Protein AF-A0A1H7EVC8-F1 (afdb_monomer_lite)

Sequence (175 aa):
MKRFIPVLPLLFLANWLTIGVQGQPREDYRLIAGTSFTQAKNVYLLTLIEADQLVRKVIESDAVLAGLGQAKRQRLAESLTACGDSAACYAAAMPFTSAEIDSVAMRLAELARREAVLQQLVENHLMPSGAYQRYVNDDLAEWFAAAWRQDARTVNHIIAVYAQGKKSCLETGKN

Secondary structure (DSSP, 8-state):
-------TTTTTSGGGS------PPPTT-----TT-HHHHHH-HHHHHHHH-HHHHHHHHH-HHHHHHHHHHHHHHHHHHHHSTT-HHHHHHHSSPPHHHHHHHHHHHHHHHHH-HHHHHHIIIIIHHH-TTGGG--SSHHHHHHHHHHHHHHHHHHHHHHHTT---SS------

Structure (mmCIF, N/CA/C/O backbone):
data_AF-A0A1H7EVC8-F1
#
_entry.id   AF-A0A1H7EVC8-F1
#
loop_
_atom_site.group_PDB
_atom_site.id
_atom_site.type_symbol
_atom_site.label_atom_id
_atom_site.label_alt_id
_atom_site.label_comp_id
_atom_site.label_asym_id
_atom_site.label_entity_id
_atom_site.label_seq_id
_atom_site.pdbx_PDB_ins_code
_atom_site.Cartn_x
_atom_site.Cartn_y
_atom_site.Cartn_z
_atom_site.occupancy
_atom_site.B_iso_or_equiv
_atom_site.auth_seq_id
_atom_site.auth_comp_id
_atom_site.auth_asym_id
_atom_site.auth_atom_id
_atom_site.pdbx_PDB_model_num
ATOM 1 N N . MET A 1 1 ? 60.003 33.719 -19.890 1.00 42.31 1 MET A N 1
ATOM 2 C CA . MET A 1 1 ? 59.072 32.845 -20.640 1.00 42.31 1 MET A CA 1
ATOM 3 C C . MET A 1 1 ? 58.209 32.079 -19.639 1.00 42.31 1 MET A C 1
ATOM 5 O O . MET A 1 1 ? 58.704 31.151 -19.015 1.00 42.31 1 MET A O 1
ATOM 9 N N . LYS A 1 2 ? 56.968 32.521 -19.389 1.00 46.06 2 LYS A N 1
ATOM 10 C CA . LYS A 1 2 ? 56.040 31.860 -18.450 1.00 46.06 2 LYS A CA 1
ATOM 11 C C . LYS A 1 2 ? 55.254 30.792 -19.215 1.00 46.06 2 LYS A C 1
ATOM 13 O O . LYS A 1 2 ? 54.543 31.123 -20.157 1.00 46.06 2 LYS A O 1
ATOM 18 N N . ARG A 1 3 ? 55.432 29.520 -18.847 1.00 51.41 3 ARG A N 1
ATOM 19 C CA . ARG A 1 3 ? 54.691 28.385 -19.415 1.00 51.41 3 ARG A CA 1
ATOM 20 C C . ARG A 1 3 ? 53.264 28.407 -18.867 1.00 51.41 3 ARG A C 1
ATOM 22 O O . ARG A 1 3 ? 53.061 28.239 -17.670 1.00 51.41 3 ARG A O 1
ATOM 29 N N . PHE A 1 4 ? 52.304 28.663 -19.748 1.00 59.28 4 PHE A N 1
ATOM 30 C CA . PHE A 1 4 ? 50.874 28.581 -19.469 1.00 59.28 4 PHE A CA 1
ATOM 31 C C . PHE A 1 4 ? 50.496 27.094 -19.408 1.00 59.28 4 PHE A C 1
ATOM 33 O O . PHE A 1 4 ? 50.630 26.386 -20.404 1.00 59.28 4 PHE A O 1
ATOM 40 N N . ILE A 1 5 ? 50.103 26.602 -18.234 1.00 63.94 5 ILE A N 1
ATOM 41 C CA . ILE A 1 5 ? 49.614 25.230 -18.055 1.00 63.94 5 ILE A CA 1
ATOM 42 C C . ILE A 1 5 ? 48.129 25.232 -18.448 1.00 63.94 5 ILE A C 1
ATOM 44 O O . ILE A 1 5 ? 47.350 25.942 -17.807 1.00 63.94 5 ILE A O 1
ATOM 48 N N . PRO A 1 6 ? 47.696 24.480 -19.475 1.00 53.75 6 PRO A N 1
ATOM 49 C CA . PRO A 1 6 ? 46.291 24.415 -19.835 1.00 53.75 6 PRO A CA 1
ATOM 50 C C . PRO A 1 6 ? 45.603 23.419 -18.894 1.00 53.75 6 PRO A C 1
ATOM 52 O O . PRO A 1 6 ? 45.543 22.229 -19.171 1.00 53.75 6 PRO A O 1
ATOM 55 N N . VAL A 1 7 ? 45.100 23.895 -17.753 1.00 57.47 7 VAL A N 1
ATOM 56 C CA . VAL A 1 7 ? 44.264 23.088 -16.832 1.00 57.47 7 VAL A CA 1
ATOM 57 C C . VAL A 1 7 ? 42.808 22.998 -17.337 1.00 57.47 7 VAL A C 1
ATOM 59 O O . VAL A 1 7 ? 42.022 22.172 -16.884 1.00 57.47 7 VAL A O 1
ATOM 62 N N . LEU A 1 8 ? 42.452 23.800 -18.344 1.00 53.19 8 LEU A N 1
ATOM 63 C CA . LEU A 1 8 ? 41.088 23.935 -18.856 1.00 53.19 8 LEU A CA 1
ATOM 64 C C . LEU A 1 8 ? 40.505 22.724 -19.635 1.00 53.19 8 LEU A C 1
ATOM 66 O O . LEU A 1 8 ? 39.287 22.566 -19.584 1.00 53.19 8 LEU A O 1
ATOM 70 N N . PRO A 1 9 ? 41.267 21.837 -20.318 1.00 54.12 9 PRO A N 1
ATOM 71 C CA . PRO A 1 9 ? 40.658 20.738 -21.069 1.00 54.12 9 PRO A CA 1
ATOM 72 C C . PRO A 1 9 ? 40.342 19.510 -20.196 1.00 54.12 9 PRO A C 1
ATOM 74 O O . PRO A 1 9 ? 39.584 18.645 -20.626 1.00 54.12 9 PRO A O 1
ATOM 77 N N . LEU A 1 10 ? 40.868 19.427 -18.965 1.00 52.38 10 LEU A N 1
ATOM 78 C CA . LEU A 1 10 ? 40.631 18.278 -18.078 1.00 52.38 10 LEU A CA 1
ATOM 79 C C . LEU A 1 10 ? 39.249 18.317 -17.395 1.00 52.38 10 LEU A C 1
ATOM 81 O O . LEU A 1 10 ? 38.720 17.275 -17.026 1.00 52.38 10 LEU A O 1
ATOM 85 N N . LEU A 1 11 ? 38.644 19.503 -17.258 1.00 53.84 11 LEU A N 1
ATOM 86 C CA . LEU A 1 11 ? 37.332 19.678 -16.618 1.00 53.84 11 LEU A CA 1
ATOM 87 C C . LEU A 1 11 ? 36.146 19.338 -17.539 1.00 53.84 11 LEU A C 1
ATOM 89 O O . LEU A 1 11 ? 35.058 19.062 -17.044 1.00 53.84 11 LEU A O 1
ATOM 93 N N . PHE A 1 12 ? 36.342 19.295 -18.862 1.00 54.31 12 PHE A N 1
ATOM 94 C CA . PHE A 1 12 ? 35.279 18.932 -19.812 1.00 54.31 12 PHE A CA 1
ATOM 95 C C . PHE A 1 12 ? 35.095 17.416 -19.990 1.00 54.31 12 PHE A C 1
ATOM 97 O O . PHE A 1 12 ? 34.000 16.981 -20.331 1.00 54.31 12 PHE A O 1
ATOM 104 N N . LEU A 1 13 ? 36.117 16.599 -19.708 1.00 53.88 13 LEU A N 1
ATOM 105 C CA . LEU A 1 13 ? 36.028 15.132 -19.811 1.00 53.88 13 LEU A CA 1
ATOM 106 C C . LEU A 1 13 ? 35.378 14.467 -18.585 1.00 53.88 13 LEU A C 1
ATOM 108 O O . LEU A 1 13 ? 34.934 13.326 -18.674 1.00 53.88 13 LEU A O 1
ATOM 112 N N . ALA A 1 14 ? 35.281 15.167 -17.452 1.00 53.09 14 ALA A N 1
ATOM 113 C CA . ALA A 1 14 ? 34.699 14.620 -16.223 1.00 53.09 14 ALA A CA 1
ATOM 114 C C . ALA A 1 14 ? 33.160 14.709 -16.167 1.00 53.09 14 ALA A C 1
ATOM 116 O O . ALA A 1 14 ? 32.546 14.076 -15.315 1.00 53.09 14 ALA A O 1
ATOM 117 N N . ASN A 1 15 ? 32.524 15.457 -17.077 1.00 47.06 15 ASN A N 1
ATOM 118 C CA . ASN A 1 15 ? 31.086 15.752 -17.008 1.00 47.06 15 ASN A CA 1
ATOM 119 C C . ASN A 1 15 ? 30.184 14.702 -17.692 1.00 47.06 15 ASN A C 1
ATOM 121 O O . ASN A 1 15 ? 28.973 14.882 -17.756 1.00 47.06 15 ASN A O 1
ATOM 125 N N . TRP A 1 16 ? 30.754 13.616 -18.229 1.00 53.06 16 TRP A N 1
ATOM 126 C CA . TRP A 1 16 ? 30.007 12.537 -18.901 1.00 53.06 16 TRP A CA 1
ATOM 127 C C . TRP A 1 16 ? 29.927 11.230 -18.098 1.00 53.06 16 TRP A C 1
ATOM 129 O O . TRP A 1 16 ? 29.307 10.275 -18.555 1.00 53.06 16 TRP A O 1
ATOM 139 N N . LEU A 1 17 ? 30.506 11.173 -16.894 1.00 53.84 17 LEU A N 1
ATOM 140 C CA . LEU A 1 17 ? 30.508 9.96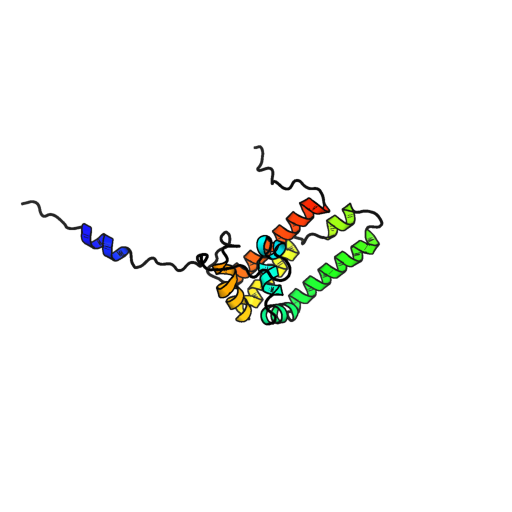4 -16.055 1.00 53.84 17 LEU A CA 1
ATOM 141 C C . LEU A 1 17 ? 29.507 10.000 -14.890 1.00 53.84 17 LEU A C 1
ATOM 143 O O . LEU A 1 17 ? 29.470 9.072 -14.089 1.00 53.84 17 LEU A O 1
ATOM 147 N N . THR A 1 18 ? 28.664 11.030 -14.798 1.00 49.97 18 THR A N 1
ATOM 148 C CA . THR A 1 18 ? 27.665 11.157 -13.727 1.00 49.97 18 THR A CA 1
ATOM 149 C C . THR A 1 18 ? 26.270 11.395 -14.293 1.00 49.97 18 THR A C 1
ATOM 151 O O . THR A 1 18 ? 25.641 12.412 -14.016 1.00 49.97 18 THR A O 1
ATOM 154 N N . ILE A 1 19 ? 25.759 10.453 -15.084 1.00 55.47 19 ILE A N 1
ATOM 155 C CA . ILE A 1 19 ? 24.307 10.274 -15.188 1.00 55.47 19 ILE A CA 1
ATOM 156 C C . ILE A 1 19 ? 23.983 9.041 -14.355 1.00 55.47 19 ILE A C 1
ATOM 158 O O . ILE A 1 19 ? 23.887 7.926 -14.861 1.00 55.47 19 ILE A O 1
ATOM 162 N N . GLY A 1 20 ? 23.873 9.236 -13.042 1.00 51.03 20 GLY A N 1
ATOM 163 C CA . GLY A 1 20 ? 23.136 8.284 -12.226 1.00 51.03 20 GLY A CA 1
ATOM 164 C C . GLY A 1 20 ? 21.683 8.363 -12.672 1.00 51.03 20 GLY A C 1
ATOM 165 O O . GLY A 1 20 ? 21.022 9.369 -12.419 1.00 51.03 20 GLY A O 1
ATOM 166 N N . VAL A 1 21 ? 21.188 7.346 -13.379 1.00 51.94 21 VAL A N 1
ATOM 167 C CA . VAL A 1 21 ? 19.750 7.193 -13.629 1.00 51.94 21 VAL A CA 1
ATOM 168 C C . VAL A 1 21 ? 19.113 6.803 -12.297 1.00 51.94 21 VAL A C 1
ATOM 170 O O . VAL A 1 21 ? 18.877 5.636 -12.017 1.00 51.94 21 VAL A O 1
ATOM 173 N N . GLN A 1 22 ? 18.889 7.787 -11.432 1.00 56.34 22 GLN A N 1
ATOM 174 C CA . GLN A 1 22 ? 17.980 7.639 -10.302 1.00 56.34 22 GLN A CA 1
ATOM 175 C C . GLN A 1 22 ? 16.589 7.981 -10.812 1.00 56.34 22 GLN A C 1
ATOM 177 O O . GLN A 1 22 ? 16.420 9.067 -11.363 1.00 56.34 22 GLN A O 1
ATOM 182 N N . GLY A 1 23 ? 15.636 7.054 -10.668 1.00 62.06 23 GLY A N 1
ATOM 183 C CA . GLY A 1 23 ? 14.278 7.096 -11.227 1.00 62.06 23 GLY A CA 1
ATOM 184 C C . GLY A 1 23 ? 13.597 8.460 -11.178 1.00 62.06 23 GLY A C 1
ATOM 185 O O . GLY A 1 23 ? 12.857 8.763 -10.240 1.00 62.06 23 GLY A O 1
ATOM 186 N N . GLN A 1 24 ? 13.840 9.274 -12.206 1.00 70.44 24 GLN A N 1
ATOM 187 C CA . GLN A 1 24 ? 13.251 10.596 -12.314 1.00 70.44 24 GLN A CA 1
ATOM 188 C C . GLN A 1 24 ? 11.770 10.445 -12.679 1.00 70.44 24 GLN A C 1
ATOM 190 O O . GLN A 1 24 ? 11.429 9.587 -13.505 1.00 70.44 24 GLN A O 1
ATOM 195 N N . PRO A 1 25 ? 10.883 11.274 -12.102 1.00 89.31 25 PRO A N 1
ATOM 196 C CA . PRO A 1 25 ? 9.526 11.404 -12.609 1.00 89.31 25 PRO A CA 1
ATOM 197 C C . PRO A 1 25 ? 9.568 11.685 -14.110 1.00 89.31 25 PRO A C 1
ATOM 199 O O . PRO A 1 25 ? 10.408 12.457 -14.577 1.00 89.31 25 PRO A O 1
ATOM 202 N N . ARG A 1 26 ? 8.657 11.080 -14.868 1.00 93.00 26 ARG A N 1
ATOM 203 C CA . ARG A 1 26 ? 8.545 11.362 -16.298 1.00 93.00 26 ARG A CA 1
ATOM 204 C C . ARG A 1 26 ? 7.448 12.397 -16.526 1.00 93.00 26 ARG A C 1
ATOM 206 O O . ARG A 1 26 ? 6.322 12.210 -16.074 1.00 93.00 26 ARG A O 1
ATOM 213 N N . GLU A 1 27 ? 7.756 13.478 -17.241 1.00 90.56 27 GLU A N 1
ATOM 214 C CA . GLU A 1 27 ? 6.798 14.566 -17.514 1.00 90.56 27 GLU A CA 1
ATOM 215 C C . GLU A 1 27 ? 5.607 14.118 -18.384 1.00 90.56 27 GLU A C 1
ATOM 217 O O . GLU A 1 27 ? 4.485 14.630 -18.277 1.00 90.56 27 GLU A O 1
ATOM 222 N N . ASP A 1 28 ? 5.835 13.133 -19.249 1.00 94.19 28 ASP A N 1
ATOM 223 C CA . ASP A 1 28 ? 4.825 12.546 -20.127 1.00 94.19 28 ASP A CA 1
ATOM 224 C C . ASP A 1 28 ? 3.960 11.490 -19.423 1.00 94.19 28 ASP A C 1
ATOM 226 O O . ASP A 1 28 ? 2.920 11.094 -19.955 1.00 94.19 28 ASP A O 1
ATOM 230 N N . TYR A 1 29 ? 4.320 11.076 -18.204 1.00 94.94 29 TYR A N 1
ATOM 231 C CA . TYR A 1 29 ? 3.550 10.091 -17.464 1.00 94.94 29 TYR A CA 1
ATOM 232 C C . TYR A 1 29 ? 2.177 10.636 -17.063 1.00 94.94 29 TYR A C 1
ATOM 234 O O . TYR A 1 29 ? 1.998 11.807 -16.708 1.00 94.94 29 TYR A O 1
ATOM 242 N N . ARG A 1 30 ? 1.172 9.765 -17.118 1.00 94.31 30 ARG A N 1
ATOM 243 C CA . ARG A 1 30 ? -0.198 10.058 -16.696 1.00 94.31 30 ARG A CA 1
ATOM 244 C C . ARG A 1 30 ? -0.617 9.021 -15.668 1.00 94.31 30 ARG A C 1
ATOM 246 O O . ARG A 1 30 ? -0.447 7.826 -15.893 1.00 94.31 30 ARG A O 1
ATOM 253 N N . LEU A 1 31 ? -1.152 9.496 -14.542 1.00 94.50 31 LEU A N 1
ATOM 254 C CA . LEU A 1 31 ? -1.633 8.620 -13.480 1.00 94.50 31 LEU A CA 1
ATOM 255 C C . LEU A 1 31 ? -2.758 7.725 -14.008 1.00 94.50 31 LEU A C 1
ATOM 257 O O . LEU A 1 31 ? -3.687 8.201 -14.665 1.00 94.50 31 LEU A O 1
ATOM 261 N N . ILE A 1 32 ? -2.702 6.446 -13.656 1.00 94.88 32 ILE A N 1
ATOM 262 C CA . ILE A 1 32 ? -3.820 5.526 -13.828 1.00 94.88 32 ILE A CA 1
ATOM 263 C C . ILE A 1 32 ? -4.899 5.932 -12.822 1.00 94.88 32 ILE A C 1
ATOM 265 O O . ILE A 1 32 ? -4.676 5.900 -11.617 1.00 94.88 32 ILE A O 1
ATOM 269 N N . ALA A 1 33 ? -6.068 6.343 -13.312 1.00 88.88 33 ALA A N 1
ATOM 270 C CA . ALA A 1 33 ? -7.137 6.850 -12.449 1.00 88.88 33 ALA A CA 1
ATOM 271 C C . ALA A 1 33 ? -7.835 5.752 -11.622 1.00 88.88 33 ALA A C 1
ATOM 273 O O . ALA A 1 33 ? -8.460 6.064 -10.610 1.00 88.88 33 ALA A O 1
ATOM 274 N N . GLY A 1 34 ? -7.744 4.487 -12.048 1.00 89.00 34 GLY A N 1
ATOM 275 C CA . GLY A 1 34 ? -8.445 3.367 -11.418 1.00 89.00 34 GLY A CA 1
ATOM 276 C C . GLY A 1 34 ? -9.952 3.617 -11.301 1.00 89.00 34 GLY A C 1
ATOM 277 O O . GLY A 1 34 ? -10.578 4.155 -12.214 1.00 89.00 34 GLY A O 1
ATOM 278 N N . THR A 1 35 ? -10.530 3.232 -10.165 1.00 87.12 35 THR A N 1
ATOM 279 C CA . THR A 1 35 ? -11.956 3.424 -9.848 1.00 87.12 35 THR A CA 1
ATOM 280 C C . THR A 1 35 ? -12.259 4.803 -9.250 1.00 87.12 35 THR A C 1
ATOM 282 O O . THR A 1 35 ? -13.411 5.233 -9.245 1.00 87.12 35 THR A O 1
ATOM 285 N N . SER A 1 36 ? -11.241 5.510 -8.746 1.00 91.88 36 SER A N 1
ATOM 286 C CA . SER A 1 36 ? -11.392 6.764 -8.010 1.00 91.88 36 SER A CA 1
ATOM 287 C C . SER A 1 36 ? -10.219 7.706 -8.256 1.00 91.88 36 SER A C 1
ATOM 289 O O . SER A 1 36 ? -9.086 7.465 -7.840 1.00 91.88 36 SER A O 1
ATOM 291 N N . PHE A 1 37 ? -10.516 8.868 -8.835 1.00 92.31 37 PHE A N 1
ATOM 292 C CA . PHE A 1 37 ? -9.522 9.923 -9.033 1.00 92.31 37 PHE A CA 1
ATOM 293 C C . PHE A 1 37 ? -8.917 10.430 -7.713 1.00 92.31 37 PHE A C 1
ATOM 295 O O . PHE A 1 37 ? -7.735 10.768 -7.647 1.00 92.31 37 PHE A O 1
ATOM 302 N N . THR A 1 38 ? -9.717 10.466 -6.644 1.00 93.12 38 THR A N 1
ATOM 303 C CA . THR A 1 38 ? -9.253 10.865 -5.309 1.00 93.12 38 THR A CA 1
ATOM 304 C C . THR A 1 38 ? -8.257 9.853 -4.752 1.00 93.12 38 THR A C 1
ATOM 306 O O . THR A 1 38 ? -7.258 10.253 -4.155 1.00 93.12 38 THR A O 1
ATOM 309 N N . GLN A 1 39 ? -8.491 8.558 -4.970 1.00 94.94 39 GLN A N 1
ATOM 310 C CA . GLN A 1 39 ? -7.558 7.503 -4.577 1.00 94.94 39 GLN A CA 1
ATOM 311 C C . GLN A 1 39 ? -6.254 7.623 -5.369 1.00 94.94 39 GLN A C 1
ATOM 313 O O . GLN A 1 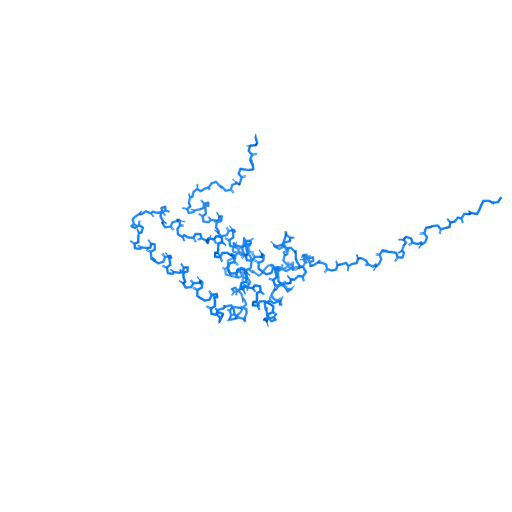39 ? -5.191 7.700 -4.761 1.00 94.94 39 GLN A O 1
ATOM 318 N N . ALA A 1 40 ? -6.343 7.792 -6.693 1.00 95.75 40 ALA A N 1
ATOM 319 C CA . ALA A 1 40 ? -5.178 7.945 -7.565 1.00 95.75 40 ALA A CA 1
ATOM 320 C C . ALA A 1 40 ? -4.262 9.108 -7.151 1.00 95.75 40 ALA A C 1
ATOM 322 O O . ALA A 1 40 ? -3.045 9.019 -7.283 1.00 95.75 40 ALA A O 1
ATOM 323 N N . LYS A 1 41 ? -4.831 10.199 -6.625 1.00 93.62 41 LYS A N 1
ATOM 324 C CA . LYS A 1 41 ? -4.057 11.362 -6.169 1.00 93.62 41 LYS A CA 1
ATOM 325 C C . LYS A 1 41 ? -3.469 11.233 -4.767 1.00 93.62 41 LYS A C 1
ATOM 327 O O . LYS A 1 41 ? -2.417 11.811 -4.517 1.00 93.62 41 LYS A O 1
ATOM 332 N N . ASN A 1 42 ? -4.157 10.557 -3.849 1.00 94.62 42 ASN A N 1
ATOM 333 C CA . ASN A 1 42 ? -3.766 10.538 -2.434 1.00 94.62 42 ASN A CA 1
ATOM 334 C C . ASN A 1 42 ? -3.018 9.261 -2.031 1.00 94.62 42 ASN A C 1
ATOM 336 O O . ASN A 1 42 ? -2.181 9.305 -1.132 1.00 94.62 42 ASN A O 1
ATOM 340 N N . VAL A 1 43 ? -3.337 8.137 -2.672 1.00 96.94 43 VAL A N 1
ATOM 341 C CA . VAL A 1 43 ? -2.834 6.791 -2.364 1.00 96.94 43 VAL A CA 1
ATOM 342 C C . VAL A 1 43 ? -2.645 5.999 -3.665 1.00 96.94 43 VAL A C 1
ATOM 344 O O . VAL A 1 43 ? -3.388 5.071 -4.007 1.00 96.94 43 VAL A O 1
ATOM 347 N N . TYR A 1 44 ? -1.682 6.451 -4.470 1.00 97.69 44 TYR A N 1
ATOM 348 C CA . TYR A 1 44 ? -1.512 5.980 -5.843 1.00 97.69 44 TYR A CA 1
ATOM 349 C C . TYR A 1 44 ? -1.139 4.493 -5.930 1.00 97.69 44 TYR A C 1
ATOM 351 O O . TYR A 1 44 ? -1.602 3.805 -6.835 1.00 97.69 44 TYR A O 1
ATOM 359 N N . LEU A 1 45 ? -0.380 3.958 -4.971 1.00 97.88 45 LEU A N 1
ATOM 360 C CA . LEU A 1 45 ? 0.018 2.555 -4.953 1.00 97.88 45 LEU A CA 1
ATOM 361 C C . LEU A 1 45 ? -1.195 1.638 -4.843 1.00 97.88 45 LEU A C 1
ATOM 363 O O . LEU A 1 45 ? -1.270 0.642 -5.560 1.00 97.88 45 LEU A O 1
ATOM 367 N N . LEU A 1 46 ? -2.160 1.989 -3.990 1.00 97.00 46 LEU A N 1
ATOM 368 C CA . LEU A 1 46 ? -3.406 1.226 -3.882 1.00 97.00 46 LEU A CA 1
ATOM 369 C C . LEU A 1 46 ? -4.161 1.216 -5.215 1.00 97.00 46 LEU A C 1
ATOM 371 O O . LEU A 1 46 ? -4.656 0.175 -5.635 1.00 97.00 46 LEU A O 1
ATOM 375 N N . THR A 1 47 ? -4.161 2.349 -5.921 1.00 97.56 47 THR A N 1
ATOM 376 C CA . THR A 1 47 ? -4.772 2.453 -7.256 1.00 97.56 47 THR A CA 1
ATOM 377 C C . THR A 1 47 ? -4.079 1.540 -8.267 1.00 97.56 47 THR A C 1
ATOM 379 O O . THR A 1 47 ? -4.745 0.881 -9.059 1.00 97.56 47 THR A O 1
ATOM 382 N N . LEU A 1 48 ? -2.746 1.465 -8.232 1.00 97.44 48 LEU A N 1
ATOM 383 C CA . LEU A 1 48 ? -1.964 0.592 -9.109 1.00 97.44 48 LEU A CA 1
ATOM 384 C C . LEU A 1 48 ? -2.219 -0.895 -8.831 1.00 97.44 48 LEU A C 1
ATOM 386 O O . LEU A 1 48 ? -2.449 -1.656 -9.769 1.00 97.44 48 LEU A O 1
ATOM 390 N N . ILE A 1 49 ? -2.232 -1.297 -7.556 1.00 97.12 49 ILE A N 1
ATOM 391 C CA . ILE A 1 49 ? -2.525 -2.679 -7.137 1.00 97.12 49 ILE A CA 1
ATOM 392 C C . ILE A 1 49 ? -3.937 -3.093 -7.567 1.00 97.12 49 ILE A C 1
ATOM 394 O O . ILE A 1 49 ? -4.160 -4.220 -8.006 1.00 97.12 49 ILE A O 1
ATOM 398 N N . GLU A 1 50 ? -4.902 -2.182 -7.465 1.00 95.69 50 GLU A N 1
ATOM 399 C CA . GLU A 1 50 ? -6.266 -2.427 -7.918 1.00 95.69 50 GLU A CA 1
ATOM 400 C C . GLU A 1 50 ? -6.397 -2.406 -9.444 1.00 95.69 50 GLU A C 1
ATOM 402 O O . GLU A 1 50 ? -7.256 -3.097 -9.975 1.00 95.69 50 GLU A O 1
ATOM 407 N N . ALA A 1 51 ? -5.592 -1.654 -10.187 1.00 95.75 51 ALA A N 1
ATOM 408 C CA . ALA A 1 51 ? -5.729 -1.583 -11.642 1.00 95.75 51 ALA A CA 1
ATOM 409 C C . ALA A 1 51 ? -5.167 -2.822 -12.364 1.00 95.75 51 ALA A C 1
ATOM 411 O O . ALA A 1 51 ? -5.713 -3.232 -13.391 1.00 95.75 51 ALA A O 1
ATOM 412 N N . ASP A 1 52 ? -4.105 -3.430 -11.833 1.00 95.88 52 ASP A N 1
ATOM 413 C CA . ASP A 1 52 ? -3.404 -4.545 -12.472 1.00 95.88 52 ASP A CA 1
ATOM 414 C C . ASP A 1 52 ? -3.841 -5.905 -11.892 1.00 95.88 52 ASP A C 1
ATOM 416 O O . ASP A 1 52 ? -3.612 -6.229 -10.725 1.00 95.88 52 ASP A O 1
ATOM 420 N N . GLN A 1 53 ? -4.477 -6.733 -12.728 1.00 96.25 53 GLN A N 1
ATOM 421 C CA . GLN A 1 53 ? -4.995 -8.044 -12.319 1.00 96.25 53 GLN A CA 1
ATOM 422 C C . GLN A 1 53 ? -3.895 -9.031 -11.903 1.00 96.25 53 GLN A C 1
ATOM 424 O O . GLN A 1 53 ? -4.132 -9.861 -11.023 1.00 96.25 53 GLN A O 1
ATOM 429 N N . LEU A 1 54 ? -2.712 -8.973 -12.522 1.00 97.19 54 LEU A N 1
ATOM 430 C CA . LEU A 1 54 ? -1.605 -9.875 -12.202 1.00 97.19 54 LEU A CA 1
ATOM 431 C C . LEU A 1 54 ? -0.967 -9.486 -10.871 1.00 97.19 54 LEU A C 1
ATOM 433 O O . LEU A 1 54 ? -0.768 -10.354 -10.020 1.00 97.19 54 LEU A O 1
ATOM 437 N N . VAL A 1 55 ? -0.727 -8.188 -10.662 1.00 97.69 55 VAL A N 1
ATOM 438 C CA . VAL A 1 55 ? -0.266 -7.649 -9.372 1.00 97.69 55 VAL A CA 1
ATOM 439 C C . VAL A 1 55 ? -1.227 -8.047 -8.259 1.00 97.69 55 VAL A C 1
ATOM 441 O O . VAL A 1 55 ? -0.801 -8.581 -7.232 1.00 97.69 55 VAL A O 1
ATOM 444 N N . ARG A 1 56 ? -2.531 -7.838 -8.472 1.00 96.81 56 ARG A N 1
ATOM 445 C CA . ARG A 1 56 ? -3.549 -8.183 -7.482 1.00 96.81 56 ARG A CA 1
ATOM 446 C C . ARG A 1 56 ? -3.527 -9.668 -7.148 1.00 96.81 56 ARG A C 1
ATOM 448 O O . ARG A 1 56 ? -3.479 -10.020 -5.976 1.00 96.81 56 ARG A O 1
ATOM 455 N N . LYS A 1 57 ? -3.488 -10.532 -8.167 1.00 97.69 57 LYS A N 1
ATOM 456 C CA . LYS A 1 57 ? -3.429 -11.986 -7.984 1.00 97.69 57 LYS A CA 1
ATOM 457 C C . LYS A 1 57 ? -2.217 -12.404 -7.152 1.00 97.69 57 LYS A C 1
ATOM 459 O O . LYS A 1 57 ? -2.366 -13.232 -6.259 1.00 97.69 57 LYS A O 1
ATOM 464 N N . VAL A 1 58 ? -1.042 -11.832 -7.420 1.00 98.00 58 VAL A N 1
ATOM 465 C CA . VAL A 1 58 ? 0.178 -12.111 -6.650 1.00 98.00 58 VAL A CA 1
ATOM 466 C C . VAL A 1 58 ? -0.005 -11.727 -5.181 1.00 98.00 58 VAL A C 1
ATOM 468 O O . VAL A 1 58 ? 0.220 -12.560 -4.305 1.00 98.00 58 VAL A O 1
ATOM 471 N N . ILE A 1 59 ? -0.493 -10.515 -4.907 1.00 97.69 59 ILE A N 1
ATOM 472 C CA . ILE A 1 59 ? -0.706 -10.020 -3.538 1.00 97.69 59 ILE A CA 1
ATOM 473 C C . ILE A 1 59 ? -1.780 -10.829 -2.797 1.00 97.69 59 ILE A C 1
ATOM 475 O O . ILE A 1 59 ? -1.580 -11.200 -1.644 1.00 97.69 59 ILE A O 1
ATOM 479 N N . GLU A 1 60 ? -2.906 -11.133 -3.445 1.00 96.56 60 GLU A N 1
ATOM 480 C CA . GLU A 1 60 ? -4.015 -11.894 -2.850 1.00 96.56 60 GLU A CA 1
ATOM 481 C C . GLU A 1 60 ? -3.657 -13.363 -2.594 1.00 96.56 60 GLU A C 1
ATOM 483 O O . GLU A 1 60 ? -4.202 -13.977 -1.677 1.00 96.56 60 GLU A O 1
ATOM 488 N N . SER A 1 61 ? -2.741 -13.929 -3.385 1.00 97.44 61 SER A N 1
ATOM 489 C CA . SER A 1 61 ? -2.262 -15.304 -3.205 1.00 97.44 61 SER A CA 1
ATOM 490 C C . SER A 1 61 ? -1.236 -15.460 -2.078 1.00 97.44 61 SER A C 1
ATOM 492 O O . SER A 1 61 ? -0.963 -16.582 -1.647 1.00 97.44 61 SER A O 1
ATOM 494 N N . ASP A 1 62 ? -0.674 -14.357 -1.578 1.00 98.44 62 ASP A N 1
ATOM 495 C CA . ASP A 1 62 ? 0.297 -14.399 -0.494 1.00 98.44 62 ASP A CA 1
ATOM 496 C C . ASP A 1 62 ? -0.388 -14.690 0.849 1.00 98.44 62 ASP A C 1
ATOM 498 O O . ASP A 1 62 ? -1.156 -13.882 1.371 1.00 98.44 62 ASP A O 1
ATOM 502 N N . ALA A 1 63 ? -0.079 -15.843 1.446 1.00 98.12 63 ALA A N 1
ATOM 503 C CA . ALA A 1 63 ? -0.731 -16.292 2.677 1.00 98.12 63 ALA A CA 1
ATOM 504 C C . ALA A 1 63 ? -0.522 -15.337 3.870 1.00 98.12 63 ALA A C 1
ATOM 506 O O . ALA A 1 63 ? -1.408 -15.212 4.718 1.00 98.12 63 ALA A O 1
ATOM 507 N N . VAL A 1 64 ? 0.624 -14.648 3.942 1.00 98.12 64 VAL A N 1
ATOM 508 C CA . VAL A 1 64 ? 0.921 -13.708 5.033 1.00 98.12 64 VAL A CA 1
ATOM 509 C C . VAL A 1 64 ? 0.076 -12.445 4.876 1.00 98.12 64 VAL A C 1
ATOM 511 O O . VAL A 1 64 ? -0.602 -12.040 5.823 1.00 98.12 64 VAL A O 1
ATOM 514 N N . LEU A 1 65 ? 0.053 -11.850 3.680 1.00 98.38 65 LEU A N 1
ATOM 515 C CA . LEU A 1 65 ? -0.777 -10.677 3.390 1.00 98.38 65 LEU A CA 1
ATOM 516 C C . LEU A 1 65 ? -2.273 -10.995 3.507 1.00 98.38 65 LEU A C 1
ATOM 518 O O . LEU A 1 65 ? -3.021 -10.206 4.089 1.00 98.38 65 LEU A O 1
ATOM 522 N N . ALA A 1 66 ? -2.707 -12.167 3.035 1.00 98.00 66 ALA A N 1
ATOM 523 C CA . ALA A 1 66 ? -4.080 -12.635 3.188 1.00 98.00 66 ALA A CA 1
ATOM 524 C C . ALA A 1 66 ? -4.476 -12.756 4.670 1.00 98.00 66 ALA A C 1
ATOM 526 O O . ALA A 1 66 ? -5.550 -12.284 5.058 1.00 98.00 66 ALA A O 1
ATOM 527 N N . GLY A 1 67 ? -3.591 -13.310 5.507 1.00 98.12 67 GLY A N 1
ATOM 528 C CA . GLY A 1 67 ? -3.785 -13.411 6.954 1.00 98.12 67 GLY A CA 1
ATOM 529 C C . GLY A 1 67 ? -3.881 -12.047 7.643 1.00 98.12 67 GLY A C 1
ATOM 530 O O . GLY A 1 67 ? -4.809 -11.815 8.418 1.00 98.12 67 GLY A O 1
ATOM 531 N N . LEU A 1 68 ? -2.987 -11.106 7.314 1.00 98.00 68 LEU A N 1
ATOM 532 C CA . LEU A 1 68 ? -3.036 -9.730 7.830 1.00 98.00 68 LEU A CA 1
ATOM 533 C C . LEU A 1 68 ? -4.335 -9.018 7.420 1.00 98.00 68 LEU A C 1
ATOM 535 O O . LEU A 1 68 ? -4.994 -8.382 8.246 1.00 98.00 68 LEU A O 1
ATOM 539 N N . GLY A 1 69 ? -4.747 -9.175 6.159 1.00 97.44 69 GLY A N 1
ATOM 540 C CA . GLY A 1 69 ? -6.005 -8.632 5.653 1.00 97.44 69 GLY A CA 1
ATOM 541 C C . GLY A 1 69 ? -7.229 -9.232 6.348 1.00 97.44 69 GLY A C 1
ATOM 542 O O . GLY A 1 69 ? -8.162 -8.505 6.694 1.00 97.44 69 GLY A O 1
ATOM 543 N N . GLN A 1 70 ? -7.230 -10.544 6.598 1.00 98.00 70 GLN A N 1
ATOM 544 C CA . GLN A 1 70 ? -8.297 -11.215 7.340 1.00 98.00 70 GLN A CA 1
ATOM 545 C C . GLN A 1 70 ? -8.367 -10.728 8.787 1.00 98.00 70 GLN A C 1
ATOM 547 O O . GLN A 1 70 ? -9.452 -10.366 9.240 1.00 98.00 70 GLN A O 1
ATOM 552 N N . ALA A 1 71 ? -7.231 -10.644 9.482 1.00 97.50 71 ALA A N 1
ATOM 553 C CA . ALA A 1 71 ? -7.170 -10.135 10.848 1.00 97.50 71 ALA A CA 1
ATOM 554 C C . ALA A 1 71 ? -7.709 -8.698 10.934 1.00 97.50 71 ALA A C 1
ATOM 556 O O . ALA A 1 71 ? -8.510 -8.386 11.816 1.00 97.50 71 ALA A O 1
ATOM 557 N N . LYS A 1 72 ? -7.349 -7.827 9.980 1.00 97.25 72 LYS A N 1
ATOM 558 C CA . LYS A 1 72 ? -7.885 -6.461 9.919 1.00 97.25 72 LYS A CA 1
ATOM 559 C C . LYS A 1 72 ? -9.403 -6.451 9.729 1.00 97.25 72 LYS A C 1
ATOM 561 O O . LYS A 1 72 ? -10.092 -5.749 10.467 1.00 97.25 72 LYS A O 1
ATOM 566 N N . ARG A 1 73 ? -9.934 -7.229 8.776 1.00 97.25 73 ARG A N 1
ATOM 567 C CA . ARG A 1 73 ? -11.387 -7.336 8.544 1.00 97.25 73 ARG A CA 1
ATOM 568 C C . ARG A 1 73 ? -12.124 -7.861 9.771 1.00 97.25 73 ARG A C 1
ATOM 570 O O . ARG A 1 73 ? -13.172 -7.322 10.109 1.00 97.25 73 ARG A O 1
ATOM 577 N N . GLN A 1 74 ? -11.565 -8.859 10.451 1.00 96.62 74 GLN A N 1
ATOM 578 C CA . GLN A 1 74 ? -12.148 -9.414 11.666 1.00 96.62 74 GLN A CA 1
ATOM 579 C C . GLN A 1 74 ? -12.235 -8.360 12.775 1.00 96.62 74 GLN A C 1
ATOM 581 O O . GLN A 1 74 ? -13.318 -8.152 13.308 1.00 96.62 74 GLN A O 1
ATOM 586 N N . ARG A 1 75 ? -11.157 -7.615 13.055 1.00 95.06 75 ARG A N 1
ATOM 587 C CA . ARG A 1 75 ? -11.204 -6.542 14.067 1.00 95.06 75 ARG A CA 1
ATOM 588 C C . ARG A 1 75 ? -12.216 -5.444 13.728 1.00 95.06 75 ARG A C 1
ATOM 590 O O . ARG A 1 75 ? -12.858 -4.897 14.620 1.00 95.06 75 ARG A O 1
ATOM 597 N N . LEU A 1 76 ? -12.366 -5.107 12.444 1.00 95.44 76 LEU A N 1
ATOM 598 C CA . LEU A 1 76 ? -13.391 -4.155 12.006 1.00 95.44 76 LEU A CA 1
ATOM 599 C C . LEU A 1 76 ? -14.801 -4.717 12.228 1.00 95.44 76 LEU A C 1
ATOM 601 O O . LEU A 1 76 ? -15.662 -4.002 12.732 1.00 95.44 76 LEU A O 1
ATOM 605 N N . ALA A 1 77 ? -15.032 -5.993 11.917 1.00 95.06 77 ALA A N 1
ATOM 606 C CA . ALA A 1 77 ? -16.313 -6.653 12.153 1.00 95.06 77 ALA A CA 1
ATOM 607 C C . ALA A 1 77 ? -16.645 -6.758 13.651 1.00 95.06 77 ALA A C 1
ATOM 609 O O . ALA A 1 77 ? -17.767 -6.472 14.051 1.00 95.06 77 ALA A O 1
ATOM 610 N N . GLU A 1 78 ? -15.667 -7.088 14.494 1.00 94.81 78 GLU A N 1
ATOM 611 C CA . GLU A 1 78 ? -15.829 -7.127 15.952 1.00 94.81 78 GLU A CA 1
ATOM 612 C C . GLU A 1 78 ? -16.236 -5.754 16.505 1.00 94.81 78 GLU A C 1
ATOM 614 O O . GLU A 1 78 ? -17.100 -5.678 17.384 1.00 94.81 78 GLU A O 1
ATOM 619 N N . SER A 1 79 ? -15.714 -4.661 15.930 1.00 94.44 79 SER A N 1
ATOM 620 C CA . SER A 1 79 ? -16.094 -3.303 16.339 1.00 94.44 79 SER A CA 1
ATOM 621 C C . SER A 1 79 ? -1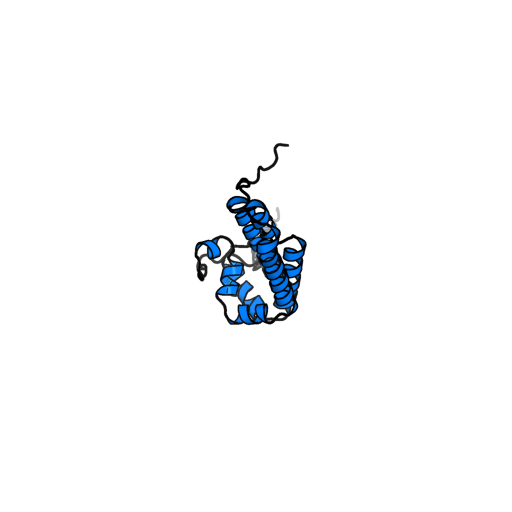7.596 -3.025 16.163 1.00 94.44 79 SER A C 1
ATOM 623 O O . SER A 1 79 ? -18.175 -2.378 17.030 1.00 94.44 79 SER A O 1
ATOM 625 N N . LEU A 1 80 ? -18.253 -3.608 15.142 1.00 91.88 80 LEU A N 1
ATOM 626 C CA . LEU A 1 80 ? -19.717 -3.547 14.902 1.00 91.88 80 LEU A CA 1
ATOM 627 C C . LEU A 1 80 ? -20.548 -4.082 16.064 1.00 91.88 80 LEU A C 1
ATOM 629 O O . LEU A 1 80 ? -21.669 -3.634 16.274 1.00 91.88 80 LEU A O 1
ATOM 633 N N . THR A 1 81 ? -19.997 -5.020 16.829 1.00 92.62 81 THR A N 1
ATOM 634 C CA . THR A 1 81 ? -20.680 -5.588 17.997 1.00 92.62 81 THR A CA 1
ATOM 635 C C . THR A 1 81 ? -20.220 -4.955 19.306 1.00 92.62 81 THR A C 1
ATOM 637 O O . THR A 1 81 ? -21.028 -4.758 20.209 1.00 92.62 81 THR A O 1
ATOM 640 N N . ALA A 1 82 ? -18.937 -4.600 19.413 1.00 93.56 82 ALA A N 1
ATOM 641 C CA . ALA A 1 82 ? -18.338 -4.118 20.654 1.00 93.56 82 ALA A CA 1
ATOM 642 C C . ALA A 1 82 ? -18.575 -2.621 20.920 1.00 93.56 82 ALA A C 1
ATOM 644 O O . ALA A 1 82 ? -18.540 -2.198 22.074 1.00 93.56 82 ALA A O 1
ATOM 645 N N . CYS A 1 83 ? -18.796 -1.810 19.881 1.00 93.25 83 CYS A N 1
ATOM 646 C CA . CYS A 1 83 ? -18.863 -0.352 20.017 1.00 93.25 83 CYS A CA 1
ATOM 647 C C . CYS A 1 83 ? -20.259 0.212 20.332 1.00 93.25 83 CYS A C 1
ATOM 649 O O . CYS A 1 83 ? -20.353 1.390 20.690 1.00 93.25 83 CYS A O 1
ATOM 651 N N . GLY A 1 84 ? -21.331 -0.581 20.213 1.00 90.19 84 GLY A N 1
ATOM 652 C CA . GLY A 1 84 ? -22.707 -0.099 20.401 1.00 90.19 84 GLY A CA 1
ATOM 653 C C . GLY A 1 84 ? -23.001 1.138 19.541 1.00 90.19 84 GLY A C 1
ATOM 654 O O . GLY A 1 84 ? -22.685 1.155 18.353 1.00 90.19 84 GLY A O 1
ATOM 655 N N . ASP A 1 85 ? -23.522 2.204 20.151 1.00 89.69 85 ASP A N 1
ATOM 656 C CA . ASP A 1 85 ? -23.853 3.465 19.462 1.00 89.69 85 ASP A CA 1
ATOM 657 C C . ASP A 1 85 ? -22.683 4.473 19.400 1.00 89.69 85 ASP A C 1
ATOM 659 O O . ASP A 1 85 ? -22.847 5.628 18.999 1.00 89.69 85 ASP A O 1
ATOM 663 N N . SER A 1 86 ? -21.471 4.076 19.806 1.00 92.75 86 SER A N 1
ATOM 664 C CA . SER A 1 86 ? -20.323 4.986 19.873 1.00 92.75 86 SER A CA 1
ATOM 665 C C . SER A 1 86 ? -19.626 5.151 18.520 1.00 92.75 86 SER A C 1
ATOM 667 O O . SER A 1 86 ? -18.709 4.405 18.172 1.00 92.75 86 SER A O 1
ATOM 669 N N . ALA A 1 87 ? -19.988 6.209 17.785 1.00 87.94 87 ALA A N 1
ATOM 670 C CA . ALA A 1 87 ? -19.312 6.623 16.547 1.00 87.94 87 ALA A CA 1
ATOM 671 C C . ALA A 1 87 ? -17.781 6.748 16.707 1.00 87.94 87 ALA A C 1
ATOM 673 O O . ALA A 1 87 ? -17.014 6.318 15.843 1.00 87.94 87 ALA A O 1
ATOM 674 N N . ALA A 1 88 ? -17.322 7.286 17.843 1.00 90.88 88 ALA A N 1
ATOM 675 C CA . ALA A 1 88 ? -15.899 7.444 18.134 1.00 90.88 88 ALA A CA 1
ATOM 676 C C . ALA A 1 88 ? -15.175 6.096 18.310 1.00 90.88 88 ALA A C 1
ATOM 678 O O . ALA A 1 88 ? -14.024 5.960 17.894 1.00 90.88 88 ALA A O 1
ATOM 679 N N . CYS A 1 89 ? -15.846 5.090 18.881 1.00 92.62 89 CYS A N 1
ATOM 680 C CA . CYS A 1 89 ? -15.296 3.742 19.026 1.00 92.62 89 CYS A CA 1
ATOM 681 C C . CYS A 1 89 ? -15.065 3.083 17.658 1.00 92.62 89 CYS A C 1
ATOM 683 O O . CYS A 1 89 ? -13.970 2.580 17.401 1.00 92.62 89 CYS A O 1
ATOM 685 N N . TYR A 1 90 ? -16.032 3.186 16.737 1.00 92.38 90 TYR A N 1
ATOM 686 C CA . TYR A 1 90 ? -15.867 2.710 15.358 1.00 92.38 90 TYR A CA 1
ATOM 687 C C . TYR A 1 90 ? -14.663 3.356 14.674 1.00 92.38 90 TYR A C 1
ATOM 689 O O . TYR A 1 90 ? -13.809 2.676 14.098 1.00 92.38 90 TYR A O 1
ATOM 697 N N . ALA A 1 91 ? -14.554 4.680 14.793 1.00 93.69 91 ALA A N 1
ATOM 698 C CA . ALA A 1 91 ? -13.464 5.434 14.193 1.00 93.69 91 ALA A CA 1
ATOM 699 C C . ALA A 1 91 ? -12.083 5.089 14.766 1.00 93.69 91 ALA A C 1
ATOM 701 O O . ALA A 1 91 ? -11.078 5.237 14.065 1.00 93.69 91 ALA A O 1
ATOM 702 N N . ALA A 1 92 ? -12.007 4.602 16.006 1.00 94.06 92 ALA A N 1
ATOM 703 C CA . ALA A 1 92 ? -10.758 4.171 16.627 1.00 94.06 92 ALA A CA 1
ATOM 704 C C . ALA A 1 92 ? -10.242 2.824 16.084 1.00 94.06 92 ALA A C 1
ATOM 706 O O . ALA A 1 92 ? -9.032 2.607 16.073 1.00 94.06 92 ALA A O 1
ATOM 707 N N . ALA A 1 93 ? -11.119 1.946 15.583 1.00 94.69 93 ALA A N 1
ATOM 708 C CA . ALA A 1 93 ? -10.738 0.639 15.028 1.00 94.69 93 ALA A CA 1
ATOM 709 C C . ALA A 1 93 ? -10.238 0.704 13.566 1.00 94.69 93 ALA A C 1
ATOM 711 O O . ALA A 1 93 ? -9.557 -0.209 13.076 1.00 94.69 93 ALA A O 1
ATOM 712 N N . MET A 1 94 ? -10.577 1.785 12.855 1.00 96.12 94 MET A N 1
ATOM 713 C CA . MET A 1 94 ? -10.306 1.947 11.424 1.00 96.12 94 MET A CA 1
ATOM 714 C C . MET A 1 94 ? -8.821 2.076 11.039 1.00 96.12 94 MET A C 1
ATOM 716 O O . MET A 1 94 ? -8.433 1.415 10.073 1.00 96.12 94 MET A O 1
ATOM 720 N N . PRO A 1 95 ? -7.958 2.835 11.742 1.00 97.50 95 PRO A N 1
ATOM 721 C CA . PRO A 1 95 ? -6.560 3.002 11.340 1.00 97.50 95 PRO A CA 1
ATOM 722 C C . PRO A 1 95 ? -5.759 1.692 11.334 1.00 97.50 95 PRO A C 1
ATOM 724 O O . PRO A 1 95 ? -6.029 0.771 12.109 1.00 97.50 95 PRO A O 1
ATOM 727 N N . PHE A 1 96 ? -4.746 1.606 10.476 1.00 98.06 96 PHE A N 1
ATOM 728 C CA . PHE A 1 96 ? -3.681 0.611 10.598 1.00 98.06 96 PHE A CA 1
ATOM 729 C C . PHE A 1 96 ? -2.763 0.978 11.765 1.00 98.06 96 PHE A C 1
ATOM 731 O O . PHE A 1 96 ? -2.376 2.137 11.920 1.00 98.06 96 PHE A O 1
ATOM 738 N N . THR A 1 97 ? -2.377 0.002 12.576 1.00 97.75 97 THR A N 1
ATOM 739 C CA . THR A 1 97 ? -1.329 0.206 13.587 1.00 97.75 97 THR A CA 1
ATOM 740 C C . THR A 1 97 ? 0.052 0.256 12.928 1.00 97.75 97 THR A C 1
ATOM 742 O O . THR A 1 97 ? 0.239 -0.281 11.837 1.00 97.75 97 THR A O 1
ATOM 745 N N . SER A 1 98 ? 1.052 0.847 13.590 1.00 97.81 98 SER A N 1
ATOM 746 C CA . SER A 1 98 ? 2.430 0.869 13.068 1.00 97.81 98 SER A CA 1
ATOM 747 C C . SER A 1 98 ? 2.964 -0.539 12.787 1.00 97.81 98 SER A C 1
ATOM 749 O O . SER A 1 98 ? 3.548 -0.771 11.735 1.00 97.81 98 SER A O 1
ATOM 751 N N . ALA A 1 99 ? 2.675 -1.497 13.675 1.00 98.00 99 ALA A N 1
ATOM 752 C CA . ALA A 1 99 ? 3.075 -2.890 13.500 1.00 98.00 99 ALA A CA 1
ATOM 753 C C . ALA A 1 99 ? 2.454 -3.526 12.246 1.00 98.00 99 ALA A C 1
ATOM 755 O O . ALA A 1 99 ? 3.121 -4.286 11.550 1.00 98.00 99 ALA A O 1
ATOM 756 N N . GLU A 1 100 ? 1.200 -3.199 11.919 1.00 98.25 100 GLU A N 1
ATOM 757 C CA . GLU A 1 100 ? 0.563 -3.677 10.686 1.00 98.25 100 GLU A CA 1
ATOM 758 C C . GLU A 1 100 ? 1.178 -3.045 9.447 1.00 98.25 100 GLU A C 1
ATOM 760 O O . GLU A 1 100 ? 1.469 -3.754 8.486 1.00 98.25 100 GLU A O 1
ATOM 765 N N . ILE A 1 101 ? 1.393 -1.726 9.478 1.00 98.75 101 ILE A N 1
ATOM 766 C CA . ILE A 1 101 ? 2.027 -1.002 8.374 1.00 98.75 101 ILE A CA 1
ATOM 767 C C . ILE A 1 101 ? 3.385 -1.634 8.068 1.00 98.75 101 ILE A C 1
ATOM 769 O O . ILE A 1 101 ? 3.655 -1.941 6.907 1.00 98.75 101 ILE A O 1
ATOM 773 N N . ASP A 1 102 ? 4.207 -1.869 9.091 1.00 98.62 102 ASP A N 1
ATOM 774 C CA . ASP A 1 102 ? 5.545 -2.430 8.917 1.00 98.62 102 ASP A CA 1
ATOM 775 C C . ASP A 1 102 ? 5.528 -3.911 8.533 1.00 98.62 102 ASP A C 1
ATOM 777 O O . ASP A 1 102 ? 6.290 -4.301 7.652 1.00 98.62 102 ASP A O 1
ATOM 781 N N . SER A 1 103 ? 4.622 -4.718 9.094 1.00 98.62 103 SER A N 1
ATOM 782 C CA . SER A 1 103 ? 4.486 -6.134 8.714 1.00 98.62 103 SER A CA 1
ATOM 783 C C . SER A 1 103 ? 4.093 -6.288 7.245 1.00 98.62 103 SER A C 1
ATOM 785 O O . SER A 1 103 ? 4.689 -7.086 6.521 1.00 98.62 103 SER A O 1
ATOM 787 N N . VAL A 1 104 ? 3.127 -5.488 6.775 1.00 98.75 104 VAL A N 1
ATOM 788 C CA . VAL A 1 104 ? 2.741 -5.474 5.358 1.00 98.75 104 VAL A CA 1
ATOM 789 C C . VAL A 1 104 ? 3.895 -4.954 4.500 1.00 98.75 104 VAL A C 1
ATOM 791 O O . VAL A 1 104 ? 4.205 -5.565 3.484 1.00 98.75 104 VAL A O 1
ATOM 794 N N . ALA A 1 105 ? 4.584 -3.886 4.914 1.00 98.69 105 ALA A N 1
ATOM 795 C CA . ALA A 1 105 ? 5.712 -3.331 4.165 1.00 98.69 105 ALA A CA 1
ATOM 796 C C . ALA A 1 105 ? 6.839 -4.355 3.974 1.00 98.69 105 ALA A C 1
ATOM 798 O O . ALA A 1 105 ? 7.316 -4.548 2.858 1.00 98.69 105 ALA A O 1
ATOM 799 N N . MET A 1 106 ? 7.238 -5.031 5.055 1.00 98.69 106 MET A N 1
ATOM 800 C CA . MET A 1 106 ? 8.262 -6.074 5.019 1.00 98.69 106 MET A CA 1
ATOM 801 C C . MET A 1 106 ? 7.855 -7.202 4.075 1.00 98.69 106 MET A C 1
ATOM 803 O O . MET A 1 106 ? 8.646 -7.606 3.223 1.00 98.69 106 MET A O 1
ATOM 807 N N . ARG A 1 107 ? 6.603 -7.665 4.169 1.00 98.62 107 ARG A N 1
ATOM 808 C CA . ARG A 1 107 ? 6.131 -8.750 3.312 1.00 98.62 107 ARG A CA 1
ATOM 809 C C . ARG A 1 107 ? 6.033 -8.343 1.841 1.00 98.62 107 ARG A C 1
ATOM 811 O O . ARG A 1 107 ? 6.405 -9.129 0.975 1.00 98.62 107 ARG A O 1
ATOM 818 N N . LEU A 1 108 ? 5.591 -7.119 1.552 1.00 98.62 108 LEU A N 1
ATOM 819 C CA . LEU A 1 108 ? 5.561 -6.577 0.192 1.00 98.62 108 LEU A CA 1
ATOM 820 C C . LEU A 1 108 ? 6.969 -6.468 -0.407 1.00 98.62 108 LEU A C 1
ATOM 822 O O . LEU A 1 108 ? 7.141 -6.821 -1.571 1.00 98.62 108 LEU A O 1
ATOM 826 N N . ALA A 1 109 ? 7.977 -6.050 0.368 1.00 98.56 109 ALA A N 1
ATOM 827 C CA . ALA A 1 109 ? 9.367 -6.042 -0.094 1.00 98.56 109 ALA A CA 1
ATOM 828 C C . ALA A 1 109 ? 9.865 -7.463 -0.406 1.00 98.56 109 ALA A C 1
ATOM 830 O O . ALA A 1 109 ? 10.423 -7.718 -1.472 1.00 98.56 109 ALA A O 1
ATOM 831 N N . GLU A 1 110 ? 9.641 -8.423 0.494 1.00 98.50 110 GLU A N 1
ATOM 832 C CA . GLU A 1 110 ? 10.009 -9.824 0.251 1.00 98.50 110 GLU A CA 1
ATOM 833 C C . GLU A 1 110 ? 9.359 -10.395 -1.011 1.00 98.50 110 GLU A C 1
ATOM 835 O O . GLU A 1 110 ? 10.026 -11.096 -1.776 1.00 98.50 110 GLU A O 1
ATOM 840 N N . LEU A 1 111 ? 8.075 -10.097 -1.225 1.00 98.19 111 LEU A N 1
ATOM 841 C CA . LEU A 1 111 ? 7.327 -10.553 -2.389 1.00 98.19 111 LEU A CA 1
ATOM 842 C C . LEU A 1 111 ? 7.848 -9.883 -3.664 1.00 98.19 111 LEU A C 1
ATOM 844 O O . LEU A 1 111 ? 8.112 -10.568 -4.647 1.00 98.19 111 LEU A O 1
ATOM 848 N N . ALA A 1 112 ? 8.106 -8.573 -3.631 1.00 98.06 112 ALA A N 1
ATOM 849 C CA . ALA A 1 112 ? 8.639 -7.835 -4.773 1.00 98.06 112 ALA A CA 1
ATOM 850 C C . ALA A 1 112 ? 10.042 -8.295 -5.190 1.00 98.06 112 ALA A C 1
ATOM 852 O O . ALA A 1 112 ? 10.370 -8.255 -6.370 1.00 98.06 112 ALA A O 1
ATOM 853 N N . ARG A 1 113 ? 10.864 -8.816 -4.272 1.00 98.00 113 ARG A N 1
ATOM 854 C CA . ARG A 1 113 ? 12.159 -9.426 -4.636 1.00 98.00 113 ARG A CA 1
ATOM 855 C C . ARG A 1 113 ? 12.018 -10.740 -5.411 1.00 98.00 113 ARG A C 1
ATOM 857 O O . ARG A 1 113 ? 12.957 -11.129 -6.098 1.00 98.00 113 ARG A O 1
ATOM 864 N N . ARG A 1 114 ? 10.883 -11.433 -5.287 1.00 97.25 114 ARG A N 1
ATOM 865 C CA . ARG A 1 114 ? 10.633 -12.750 -5.904 1.00 97.25 114 ARG A CA 1
ATOM 866 C C . ARG A 1 114 ? 9.759 -12.661 -7.151 1.00 97.25 114 ARG A C 1
ATOM 868 O O . ARG A 1 114 ? 9.914 -13.468 -8.060 1.00 97.25 114 ARG A O 1
ATOM 875 N N . GLU A 1 115 ? 8.866 -11.679 -7.189 1.00 98.00 115 GLU A N 1
ATOM 876 C CA . GLU A 1 115 ? 7.824 -11.546 -8.202 1.00 98.00 115 GLU A CA 1
ATOM 877 C C . GLU A 1 115 ? 8.130 -10.375 -9.139 1.00 98.00 115 GLU A C 1
ATOM 879 O O . GLU A 1 115 ? 7.932 -9.206 -8.797 1.00 98.00 115 GLU A O 1
ATOM 884 N N . ALA A 1 116 ? 8.578 -10.689 -10.358 1.00 97.38 116 ALA A N 1
ATOM 885 C CA . ALA A 1 116 ? 8.963 -9.686 -11.356 1.00 97.38 116 ALA A CA 1
ATOM 886 C C . ALA A 1 116 ? 7.826 -8.707 -11.697 1.00 97.38 116 ALA A C 1
ATOM 888 O O . ALA A 1 116 ? 8.084 -7.539 -11.976 1.00 97.38 116 ALA A O 1
ATOM 889 N N . VAL A 1 117 ? 6.564 -9.147 -11.621 1.00 98.06 117 VAL A N 1
ATOM 890 C CA . VAL A 1 117 ? 5.399 -8.284 -11.878 1.00 98.06 117 VAL A CA 1
ATOM 891 C C . VAL A 1 117 ? 5.313 -7.110 -10.894 1.00 98.06 117 VAL A C 1
ATOM 893 O O . VAL A 1 117 ? 4.909 -6.014 -11.272 1.00 98.06 117 VAL A O 1
ATOM 896 N N . LEU A 1 118 ? 5.748 -7.297 -9.643 1.00 98.31 118 LEU A N 1
ATOM 897 C CA . LEU A 1 118 ? 5.761 -6.222 -8.651 1.00 98.31 118 LEU A CA 1
ATOM 898 C C . LEU A 1 118 ? 6.910 -5.240 -8.904 1.00 98.31 118 LEU A C 1
ATOM 900 O O . LEU A 1 118 ? 6.726 -4.040 -8.726 1.00 98.31 118 LEU A O 1
ATOM 904 N N . GLN A 1 119 ? 8.066 -5.715 -9.374 1.00 97.44 119 GLN A N 1
ATOM 905 C CA . GLN A 1 119 ? 9.171 -4.836 -9.787 1.00 97.44 119 GLN A CA 1
ATOM 906 C C . GLN A 1 119 ? 8.769 -3.994 -11.000 1.00 97.44 119 GLN A C 1
ATOM 908 O O . GLN A 1 119 ? 8.942 -2.778 -10.995 1.00 97.44 119 GLN A O 1
ATOM 913 N N . GLN A 1 120 ? 8.120 -4.617 -11.984 1.00 97.44 120 GLN A N 1
ATOM 914 C CA . GLN A 1 120 ? 7.594 -3.930 -13.163 1.00 97.44 120 GLN A CA 1
ATOM 915 C C . GLN A 1 120 ? 6.546 -2.875 -12.799 1.00 97.44 120 GLN A C 1
ATOM 917 O O . GLN A 1 120 ? 6.525 -1.806 -13.405 1.00 97.44 120 GLN A O 1
ATOM 922 N N . LEU A 1 121 ? 5.699 -3.123 -11.793 1.00 98.06 121 LEU A N 1
ATOM 923 C CA . LEU A 1 121 ? 4.782 -2.105 -11.273 1.00 98.06 121 LEU A CA 1
ATOM 924 C C . LEU A 1 121 ? 5.550 -0.867 -10.779 1.00 98.06 121 LEU A C 1
ATOM 926 O O . LEU A 1 121 ? 5.148 0.269 -11.045 1.00 98.06 121 LEU A O 1
ATOM 930 N N . VAL A 1 122 ? 6.669 -1.074 -10.078 1.00 96.69 122 VAL A N 1
ATOM 931 C CA . VAL A 1 122 ? 7.501 0.021 -9.570 1.00 96.69 122 VAL A CA 1
ATOM 932 C C . VAL A 1 122 ? 8.142 0.794 -10.720 1.00 96.69 122 VAL A C 1
ATOM 934 O O . VAL A 1 122 ? 7.965 2.009 -10.813 1.00 96.69 122 VAL A O 1
ATOM 937 N N . GLU A 1 123 ? 8.824 0.096 -11.623 1.00 95.75 123 GLU A N 1
ATOM 938 C CA . GLU A 1 123 ? 9.564 0.698 -12.738 1.00 95.75 123 GLU A CA 1
ATOM 939 C C . GLU A 1 123 ? 8.653 1.422 -13.731 1.00 95.75 123 GLU A C 1
ATOM 941 O O . GLU A 1 123 ? 8.938 2.544 -14.153 1.00 95.75 123 GLU A O 1
ATOM 946 N N . ASN A 1 124 ? 7.530 0.801 -14.093 1.00 96.00 124 ASN A N 1
ATOM 947 C CA . ASN A 1 124 ? 6.665 1.317 -15.150 1.00 96.00 124 ASN A CA 1
ATOM 948 C C . ASN A 1 124 ? 5.704 2.389 -14.645 1.00 96.00 124 ASN A C 1
ATOM 950 O O . ASN A 1 124 ? 5.323 3.277 -15.417 1.00 96.00 124 ASN A O 1
ATOM 954 N N . HIS A 1 125 ? 5.320 2.320 -13.365 1.00 96.25 125 HIS A N 1
ATOM 955 C CA . HIS A 1 125 ? 4.260 3.162 -12.831 1.00 96.25 125 HIS A CA 1
ATOM 956 C C . HIS A 1 125 ? 4.649 3.991 -11.619 1.00 96.25 125 HIS A C 1
ATOM 958 O O . HIS A 1 125 ? 4.342 5.186 -11.596 1.00 96.25 125 HIS A O 1
ATOM 964 N N . LEU A 1 126 ? 5.294 3.396 -10.620 1.00 95.00 126 LEU A N 1
ATOM 965 C CA . LEU A 1 126 ? 5.578 4.078 -9.361 1.00 95.00 126 LEU A CA 1
ATOM 966 C C . LEU A 1 126 ? 6.660 5.146 -9.533 1.00 95.00 126 LEU A C 1
ATOM 968 O O . LEU A 1 126 ? 6.418 6.305 -9.193 1.00 95.00 126 LEU A O 1
ATOM 972 N N . MET A 1 127 ? 7.806 4.797 -10.123 1.00 94.75 127 MET A N 1
ATOM 973 C CA . MET A 1 127 ? 8.914 5.738 -10.336 1.00 94.75 127 MET A CA 1
ATOM 974 C C . MET A 1 127 ? 8.517 6.869 -11.297 1.00 94.75 127 MET A C 1
ATOM 976 O O . MET A 1 127 ? 8.649 8.038 -10.915 1.00 94.75 127 MET A O 1
ATOM 980 N N . PRO A 1 128 ? 7.930 6.585 -12.482 1.00 95.31 128 PRO A N 1
ATOM 981 C CA . PRO A 1 128 ? 7.539 7.630 -13.423 1.00 95.31 128 PRO A CA 1
ATOM 982 C C . PRO A 1 128 ? 6.480 8.589 -12.891 1.00 95.31 128 PRO A C 1
ATOM 984 O O . PRO A 1 128 ? 6.448 9.736 -13.327 1.00 95.31 128 PRO A O 1
ATOM 987 N N . SER A 1 129 ? 5.633 8.144 -11.953 1.00 95.38 129 SER A N 1
ATOM 988 C CA . SER A 1 129 ? 4.574 8.984 -11.380 1.00 95.38 129 SER A CA 1
ATOM 989 C C . SER A 1 129 ? 5.081 10.166 -10.567 1.00 95.38 129 SER A C 1
ATOM 991 O O . SER A 1 129 ? 4.354 11.140 -10.391 1.00 95.38 129 SER A O 1
ATOM 993 N N . GLY A 1 130 ? 6.284 10.062 -10.000 1.00 94.38 130 GLY A N 1
ATOM 994 C CA . GLY A 1 130 ? 6.785 11.041 -9.042 1.00 94.38 130 GLY A CA 1
ATOM 995 C C . GLY A 1 130 ? 6.047 11.083 -7.692 1.00 94.38 130 GLY A C 1
ATOM 996 O O . GLY A 1 130 ? 6.419 11.880 -6.835 1.00 94.38 130 GLY A O 1
ATOM 997 N N . ALA A 1 131 ? 5.050 10.225 -7.445 1.00 94.19 131 ALA A N 1
ATOM 998 C CA . ALA A 1 131 ? 4.207 10.289 -6.243 1.00 94.19 131 ALA A CA 1
ATOM 999 C C . ALA A 1 131 ? 4.944 9.948 -4.926 1.00 94.19 131 ALA A C 1
ATOM 1001 O O . ALA A 1 131 ? 4.473 10.280 -3.836 1.00 94.19 131 ALA A O 1
ATOM 1002 N N . TYR A 1 132 ? 6.114 9.307 -5.024 1.00 95.00 132 TYR A N 1
ATOM 1003 C CA . TYR A 1 132 ? 6.873 8.762 -3.891 1.00 95.00 132 TYR A CA 1
ATOM 1004 C C . TYR A 1 132 ? 8.341 9.210 -3.878 1.00 95.00 132 TYR A C 1
ATOM 1006 O O . TYR A 1 132 ? 9.199 8.511 -3.346 1.00 95.00 132 TYR A O 1
ATOM 1014 N N . GLN A 1 133 ? 8.650 10.377 -4.454 1.00 90.75 133 GLN A N 1
ATOM 1015 C CA . GLN A 1 133 ? 10.031 10.864 -4.631 1.00 90.75 133 GLN A CA 1
ATOM 1016 C C . GLN A 1 133 ? 10.790 11.117 -3.318 1.00 90.75 133 GLN A C 1
ATOM 1018 O O . GLN A 1 133 ? 12.014 11.102 -3.287 1.00 90.75 133 GLN A O 1
ATOM 1023 N N . ARG A 1 134 ? 10.084 11.282 -2.192 1.00 90.00 134 ARG A N 1
ATOM 1024 C CA . ARG A 1 134 ?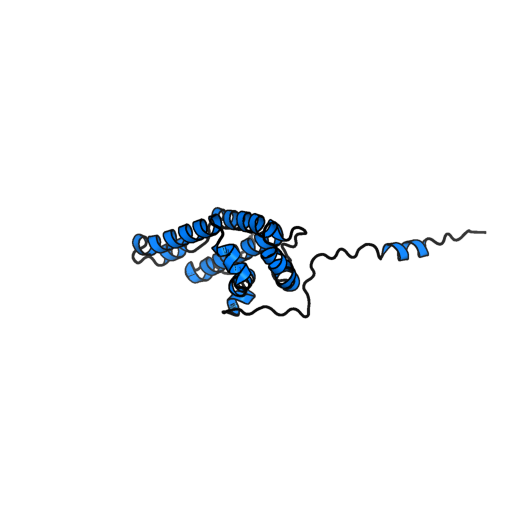 10.719 11.334 -0.862 1.00 90.00 134 ARG A CA 1
ATOM 1025 C C . ARG A 1 134 ? 11.404 10.014 -0.479 1.00 90.00 134 ARG A C 1
ATOM 1027 O O . ARG A 1 134 ? 12.272 10.013 0.386 1.00 90.00 134 ARG A O 1
ATOM 1034 N N . TYR A 1 135 ? 10.979 8.909 -1.083 1.00 89.06 135 TYR A N 1
ATOM 1035 C CA . TYR A 1 135 ? 11.358 7.552 -0.707 1.00 89.06 135 TYR A CA 1
ATOM 1036 C C . TYR A 1 135 ? 12.061 6.804 -1.843 1.00 89.06 135 TYR A C 1
ATOM 1038 O O . TYR A 1 135 ? 11.978 5.580 -1.904 1.00 89.06 135 TYR A O 1
ATOM 1046 N N . VAL A 1 136 ? 12.726 7.539 -2.743 1.00 89.81 136 VAL A N 1
ATOM 1047 C CA . VAL A 1 136 ? 13.581 6.957 -3.788 1.00 89.81 136 VAL A CA 1
ATOM 1048 C C . VAL A 1 136 ? 14.559 5.974 -3.152 1.00 89.81 136 VAL A C 1
ATOM 1050 O O . VAL A 1 136 ? 15.189 6.281 -2.137 1.00 89.81 136 VAL A O 1
ATOM 1053 N N . ASN A 1 137 ? 14.663 4.792 -3.750 1.00 91.06 137 ASN A N 1
ATOM 1054 C CA . ASN A 1 137 ? 15.558 3.734 -3.310 1.00 91.06 137 ASN A CA 1
ATOM 1055 C C . ASN A 1 137 ? 16.076 2.971 -4.533 1.00 91.06 137 ASN A C 1
ATOM 1057 O O . ASN A 1 137 ? 15.316 2.742 -5.474 1.00 91.06 137 ASN A O 1
ATOM 1061 N N . ASP A 1 138 ? 17.346 2.574 -4.511 1.00 90.00 138 ASP A N 1
ATOM 1062 C CA . ASP A 1 138 ? 17.935 1.764 -5.581 1.00 90.00 138 ASP A CA 1
ATOM 1063 C C . ASP A 1 138 ? 17.394 0.317 -5.557 1.00 90.00 138 ASP A C 1
ATOM 1065 O O . ASP A 1 138 ? 17.371 -0.354 -6.587 1.00 90.00 138 ASP A O 1
ATOM 1069 N N . ASP A 1 139 ? 16.902 -0.161 -4.405 1.00 95.19 139 ASP A N 1
ATOM 1070 C CA . ASP A 1 139 ? 16.136 -1.408 -4.295 1.00 95.19 139 ASP A CA 1
ATOM 1071 C C . ASP A 1 139 ? 14.642 -1.136 -4.559 1.00 95.19 139 ASP A C 1
ATOM 1073 O O . ASP A 1 139 ? 13.931 -0.553 -3.731 1.00 95.19 139 ASP A O 1
ATOM 1077 N N . LEU A 1 140 ? 14.146 -1.608 -5.709 1.00 95.81 140 LEU A N 1
ATOM 1078 C CA . LEU A 1 140 ? 12.742 -1.486 -6.121 1.00 95.81 140 LEU A CA 1
ATOM 1079 C C . LEU A 1 140 ? 11.769 -2.084 -5.097 1.00 95.81 140 LEU A C 1
ATOM 1081 O O . LEU A 1 140 ? 10.667 -1.561 -4.916 1.00 95.81 140 LEU A O 1
ATOM 1085 N N . ALA A 1 141 ? 12.164 -3.156 -4.407 1.00 97.75 141 ALA A N 1
ATOM 1086 C CA . ALA A 1 141 ? 11.331 -3.780 -3.390 1.00 97.75 141 ALA A CA 1
ATOM 1087 C C . ALA A 1 141 ? 11.185 -2.888 -2.150 1.00 97.75 141 ALA A C 1
ATOM 1089 O O . ALA A 1 141 ? 10.092 -2.779 -1.586 1.00 97.75 141 ALA A O 1
ATOM 1090 N N . GLU A 1 142 ? 12.257 -2.201 -1.754 1.00 97.69 142 GLU A N 1
ATOM 1091 C CA . GLU A 1 142 ? 12.197 -1.216 -0.671 1.00 97.69 142 GLU A CA 1
ATOM 1092 C C . GLU A 1 142 ? 11.424 0.036 -1.088 1.00 97.69 142 GLU A C 1
ATOM 1094 O O . GLU A 1 142 ? 10.674 0.584 -0.277 1.00 97.69 142 GLU A O 1
ATOM 1099 N N . TRP A 1 143 ? 11.519 0.463 -2.353 1.00 96.75 143 TRP A N 1
ATOM 1100 C CA . TRP A 1 143 ? 10.703 1.569 -2.860 1.00 96.75 143 TRP A CA 1
ATOM 1101 C C . TRP A 1 143 ? 9.207 1.217 -2.830 1.00 96.75 143 TRP A C 1
ATOM 1103 O O . TRP A 1 143 ? 8.393 1.998 -2.329 1.00 96.75 143 TRP A O 1
ATOM 1113 N N . PHE A 1 144 ? 8.840 0.011 -3.271 1.00 97.94 144 PHE A N 1
ATOM 1114 C CA . PHE A 1 144 ? 7.469 -0.501 -3.188 1.00 97.94 144 PHE A CA 1
ATOM 1115 C C . PHE A 1 144 ? 6.946 -0.512 -1.745 1.00 97.94 144 PHE A C 1
ATOM 1117 O O . PHE A 1 144 ? 5.872 0.022 -1.454 1.00 97.94 144 PHE A O 1
ATOM 1124 N N . ALA A 1 145 ? 7.739 -1.043 -0.812 1.00 98.50 145 ALA A N 1
ATOM 1125 C CA . ALA A 1 145 ? 7.393 -1.065 0.603 1.00 98.50 145 ALA A CA 1
ATOM 1126 C C . ALA A 1 145 ? 7.276 0.345 1.203 1.00 98.50 145 ALA A C 1
ATOM 1128 O O . ALA A 1 145 ? 6.375 0.611 2.003 1.00 98.50 145 ALA A O 1
ATOM 1129 N N . ALA A 1 146 ? 8.152 1.276 0.824 1.00 98.06 146 ALA A N 1
ATOM 1130 C CA . ALA A 1 146 ? 8.091 2.658 1.287 1.00 98.06 146 ALA A CA 1
ATOM 1131 C C . ALA A 1 146 ? 6.851 3.398 0.763 1.00 98.06 146 ALA A C 1
ATOM 1133 O O . ALA A 1 146 ? 6.227 4.150 1.519 1.00 98.06 146 ALA A O 1
ATOM 1134 N N . ALA A 1 147 ? 6.448 3.138 -0.483 1.00 98.00 147 ALA A N 1
ATOM 1135 C CA . ALA A 1 147 ? 5.211 3.663 -1.047 1.00 98.00 147 ALA A CA 1
ATOM 1136 C C . ALA A 1 147 ? 3.974 3.140 -0.302 1.00 98.00 147 ALA A C 1
ATOM 1138 O O . ALA A 1 147 ? 3.107 3.933 0.063 1.00 98.00 147 ALA A O 1
ATOM 1139 N N . TRP A 1 148 ? 3.938 1.849 0.049 1.00 98.56 148 TRP A N 1
ATOM 1140 C CA . TRP A 1 148 ? 2.888 1.305 0.918 1.00 98.56 148 TRP A 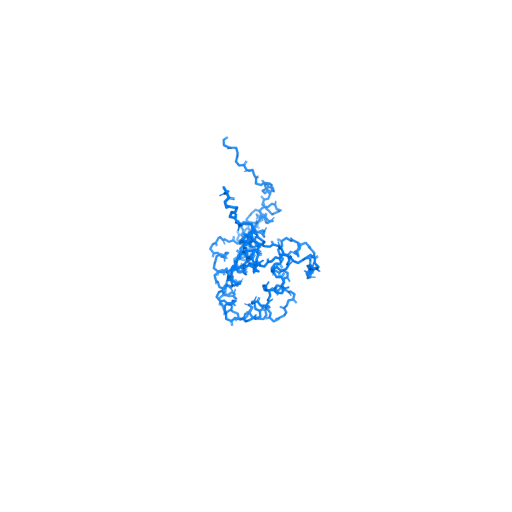CA 1
ATOM 1141 C C . TRP A 1 148 ? 2.856 2.010 2.275 1.00 98.56 148 TRP A C 1
ATOM 1143 O O . TRP A 1 148 ? 1.795 2.426 2.739 1.00 98.56 148 TRP A O 1
ATOM 1153 N N . ARG A 1 149 ? 4.019 2.203 2.910 1.00 98.62 149 ARG A N 1
ATOM 1154 C CA . ARG A 1 149 ? 4.090 2.919 4.189 1.00 98.62 149 ARG A CA 1
ATOM 1155 C C . ARG A 1 149 ? 3.545 4.346 4.072 1.00 98.62 149 ARG A C 1
ATOM 1157 O O . ARG A 1 149 ? 2.891 4.815 5.003 1.00 98.62 149 ARG A O 1
ATOM 1164 N N . GLN A 1 150 ? 3.829 5.049 2.971 1.00 98.06 150 GLN A N 1
ATOM 1165 C CA . GLN A 1 150 ? 3.251 6.368 2.700 1.00 98.06 150 GLN A CA 1
ATOM 1166 C C . GLN A 1 150 ? 1.726 6.272 2.593 1.00 98.06 150 GLN A C 1
ATOM 1168 O O . GLN A 1 150 ? 1.038 6.959 3.343 1.00 98.06 150 GLN A O 1
ATOM 1173 N N . ASP A 1 151 ? 1.209 5.394 1.736 1.00 98.38 151 ASP A N 1
ATOM 1174 C CA . ASP A 1 151 ? -0.228 5.267 1.486 1.00 98.38 151 ASP A CA 1
ATOM 1175 C C . ASP A 1 151 ? -1.004 4.867 2.745 1.00 98.38 151 ASP A C 1
ATOM 1177 O O . ASP A 1 151 ? -2.005 5.499 3.076 1.00 98.38 151 ASP A O 1
ATOM 1181 N N . ALA A 1 152 ? -0.516 3.890 3.513 1.00 98.44 152 ALA A N 1
ATOM 1182 C CA . ALA A 1 152 ? -1.158 3.464 4.754 1.00 98.44 152 ALA A CA 1
ATOM 1183 C C . ALA A 1 152 ? -1.200 4.589 5.804 1.00 98.44 152 ALA A C 1
ATOM 1185 O O . ALA A 1 152 ? -2.207 4.774 6.492 1.00 98.44 152 ALA A O 1
ATOM 1186 N N . ARG A 1 153 ? -0.137 5.401 5.900 1.00 97.88 153 ARG A N 1
ATOM 1187 C CA . ARG A 1 153 ? -0.134 6.597 6.759 1.00 97.88 153 ARG A CA 1
ATOM 1188 C C . ARG A 1 153 ? -1.085 7.675 6.248 1.00 97.88 153 ARG A C 1
ATOM 1190 O O . ARG A 1 153 ? -1.743 8.315 7.066 1.00 97.88 153 ARG A O 1
ATOM 1197 N N . THR A 1 154 ? -1.197 7.854 4.935 1.00 97.06 154 THR A N 1
ATOM 1198 C CA . THR A 1 154 ? -2.174 8.771 4.338 1.00 97.06 154 THR A CA 1
ATOM 1199 C C . THR A 1 154 ? -3.604 8.323 4.637 1.00 97.06 154 THR A C 1
ATOM 1201 O O . THR A 1 154 ? -4.405 9.141 5.081 1.00 97.06 154 THR A O 1
ATOM 1204 N N . VAL A 1 155 ? -3.924 7.030 4.505 1.00 97.44 155 VAL A N 1
ATOM 1205 C CA . VAL A 1 155 ? -5.231 6.471 4.902 1.00 97.44 155 VAL A CA 1
ATOM 1206 C C . VAL A 1 155 ? -5.510 6.736 6.381 1.00 97.44 155 VAL A C 1
ATOM 1208 O O . VAL A 1 155 ? -6.578 7.240 6.729 1.00 97.44 155 VAL A O 1
ATOM 1211 N N . ASN A 1 156 ? -4.537 6.479 7.258 1.00 97.88 156 ASN A N 1
ATOM 1212 C CA . ASN A 1 156 ? -4.670 6.787 8.681 1.00 97.88 156 ASN A CA 1
ATOM 1213 C C . ASN A 1 156 ? -4.922 8.276 8.940 1.00 97.88 156 ASN A C 1
ATOM 1215 O O . ASN A 1 156 ? -5.718 8.614 9.815 1.00 97.88 156 ASN A O 1
ATOM 1219 N N . HIS A 1 157 ? -4.265 9.165 8.194 1.00 96.69 157 HIS A N 1
ATOM 1220 C CA . HIS A 1 157 ? -4.480 10.604 8.304 1.00 96.69 157 HIS A CA 1
ATOM 1221 C C . HIS A 1 157 ? -5.887 11.011 7.842 1.00 96.69 157 HIS A C 1
ATOM 1223 O O . HIS A 1 157 ? -6.561 11.768 8.536 1.00 96.69 157 HIS A O 1
ATOM 1229 N N . ILE A 1 158 ? -6.372 10.455 6.729 1.00 95.50 158 ILE A N 1
ATOM 1230 C CA . ILE A 1 158 ? -7.743 10.673 6.244 1.00 95.50 158 ILE A CA 1
ATOM 1231 C C . ILE A 1 158 ? -8.756 10.239 7.312 1.00 95.50 158 ILE A C 1
ATOM 1233 O O . ILE A 1 158 ? -9.658 11.004 7.649 1.00 95.50 158 ILE A O 1
ATOM 1237 N N . ILE A 1 159 ? -8.578 9.058 7.912 1.00 95.75 159 ILE A N 1
ATOM 1238 C CA . ILE A 1 159 ? -9.432 8.573 9.009 1.00 95.75 159 ILE A CA 1
ATOM 1239 C C . ILE A 1 159 ? -9.359 9.520 10.213 1.00 95.75 159 ILE A C 1
ATOM 1241 O O . ILE A 1 159 ? -10.384 9.897 10.777 1.00 95.75 159 ILE A O 1
ATOM 1245 N N . ALA A 1 160 ? -8.156 9.934 10.605 1.00 95.88 160 ALA A N 1
ATOM 1246 C CA . ALA A 1 160 ? -7.953 10.857 11.714 1.00 95.88 160 ALA A CA 1
ATOM 1247 C C . ALA A 1 160 ? -8.718 12.177 11.523 1.00 95.88 160 ALA A C 1
ATOM 1249 O O . ALA A 1 160 ? -9.365 12.651 12.454 1.00 95.88 160 ALA A O 1
ATOM 1250 N N . VAL A 1 161 ? -8.674 12.761 10.328 1.00 95.50 161 VAL A N 1
ATOM 1251 C CA . VAL A 1 161 ? -9.346 14.035 10.046 1.00 95.50 161 VAL A CA 1
ATOM 1252 C C . VAL A 1 161 ? -10.854 13.845 9.926 1.00 95.50 161 VAL A C 1
ATOM 1254 O O . VAL A 1 161 ? -11.616 14.486 10.646 1.00 95.50 161 VAL A O 1
ATOM 1257 N N . TYR A 1 162 ? -11.293 12.947 9.046 1.00 93.81 162 TYR A N 1
ATOM 1258 C CA . TYR A 1 162 ? -12.698 12.880 8.645 1.00 93.81 162 TYR A CA 1
ATOM 1259 C C . TYR A 1 162 ? -13.559 11.979 9.529 1.00 93.81 162 TYR A C 1
ATOM 1261 O O . TYR A 1 162 ? -14.755 12.226 9.642 1.00 93.81 162 TYR A O 1
ATOM 1269 N N . ALA A 1 163 ? -12.979 10.962 10.171 1.00 93.75 163 ALA A N 1
ATOM 1270 C CA . ALA A 1 163 ? -13.722 10.080 11.071 1.00 93.75 163 ALA A CA 1
ATOM 1271 C C . ALA A 1 163 ? -13.507 10.414 12.552 1.00 93.75 163 ALA A C 1
ATOM 1273 O O . ALA A 1 163 ? -14.415 10.223 13.354 1.00 93.75 163 ALA A O 1
ATOM 1274 N N . GLN A 1 164 ? -12.321 10.906 12.931 1.00 93.94 164 GLN A N 1
ATOM 1275 C CA . GLN A 1 164 ? -11.994 11.216 14.333 1.00 93.94 164 GLN A CA 1
ATOM 1276 C C . GLN A 1 164 ? -12.025 12.719 14.655 1.00 93.94 164 GLN A C 1
ATOM 1278 O O . GLN A 1 164 ? -11.828 13.089 15.810 1.00 93.94 164 GLN A O 1
ATOM 1283 N N . GLY A 1 165 ? -12.241 13.593 13.665 1.00 92.44 165 GLY A N 1
ATOM 1284 C CA . GLY A 1 165 ? -12.329 15.042 13.873 1.00 92.44 165 GLY A CA 1
ATOM 1285 C C . GLY A 1 165 ? -11.009 15.710 14.275 1.00 92.44 165 GLY A C 1
ATOM 1286 O O . GLY A 1 165 ? -11.023 16.771 14.900 1.00 92.44 165 GLY A O 1
ATOM 1287 N N . LYS A 1 166 ? -9.854 15.106 13.959 1.00 92.56 166 LYS A N 1
ATOM 1288 C CA . LYS A 1 166 ? -8.542 15.723 14.216 1.00 92.56 166 LYS A CA 1
ATOM 1289 C C . LYS A 1 166 ? -8.268 16.855 13.221 1.00 92.56 166 LYS A C 1
ATOM 1291 O O . LYS A 1 166 ? -8.745 16.841 12.089 1.00 92.56 166 LYS A O 1
ATOM 1296 N N . LYS A 1 167 ? -7.449 17.830 13.629 1.00 88.38 167 LYS A N 1
ATOM 1297 C CA . LYS A 1 167 ? -6.997 18.912 12.739 1.00 88.38 167 LYS A CA 1
ATOM 1298 C C . LYS A 1 167 ? -6.201 18.338 11.558 1.00 88.38 167 LYS A C 1
ATOM 1300 O O . LYS A 1 167 ? -5.366 17.455 11.745 1.00 88.38 167 LYS A O 1
ATOM 1305 N N . SER A 1 168 ? -6.449 18.862 10.357 1.00 77.56 168 SER A N 1
ATOM 1306 C CA . SER A 1 168 ? -5.809 18.412 9.112 1.00 77.56 168 SER A CA 1
ATOM 1307 C C . SER A 1 168 ? -4.365 18.886 8.957 1.00 77.56 168 SER A C 1
ATOM 1309 O O . SER A 1 168 ? -3.540 18.181 8.385 1.00 77.56 168 SER A O 1
ATOM 1311 N N . CYS A 1 169 ? -4.029 20.061 9.485 1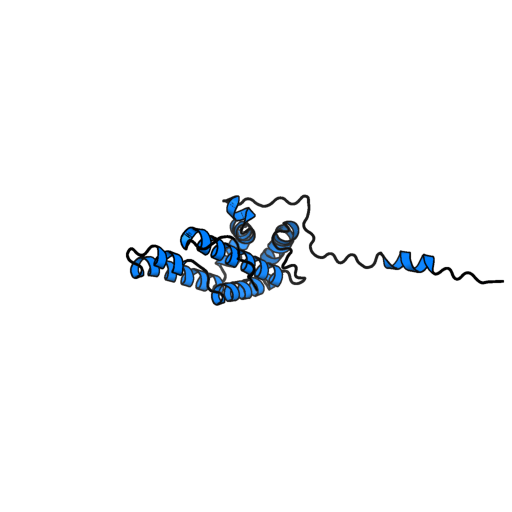.00 75.62 169 CYS A N 1
ATOM 1312 C CA . CYS A 1 169 ? -2.657 20.549 9.483 1.00 75.62 169 CYS A CA 1
ATOM 1313 C C . CYS A 1 169 ? -1.916 19.984 10.698 1.00 75.62 169 CYS A C 1
ATOM 1315 O O . CYS A 1 169 ? -2.374 20.145 11.831 1.00 75.62 169 CYS A O 1
ATOM 1317 N N . LEU A 1 170 ? -0.754 19.366 10.467 1.00 51.38 170 LEU A N 1
ATOM 1318 C CA . LEU A 1 170 ? 0.232 19.170 11.525 1.00 51.38 170 LEU A CA 1
ATOM 1319 C C . LEU A 1 170 ? 0.569 20.562 12.068 1.00 51.38 170 LEU A C 1
ATOM 1321 O O . LEU A 1 170 ? 1.106 21.392 11.335 1.00 51.38 170 LEU A O 1
ATOM 1325 N N . GLU A 1 171 ? 0.233 20.836 13.327 1.00 44.22 171 GLU A N 1
ATOM 1326 C CA . GLU A 1 171 ? 0.868 21.931 14.052 1.00 44.22 171 GLU A CA 1
ATOM 1327 C C . GLU A 1 171 ? 2.356 21.566 14.126 1.00 44.22 171 GLU A C 1
ATOM 1329 O O . GLU A 1 171 ? 2.786 20.790 14.976 1.00 44.22 171 GLU A O 1
ATOM 1334 N N . THR A 1 172 ? 3.146 22.047 13.163 1.00 52.09 172 THR A N 1
ATOM 1335 C CA . THR A 1 172 ? 4.598 22.117 13.311 1.00 52.09 172 THR A CA 1
ATOM 1336 C C . THR A 1 172 ? 4.847 22.869 14.605 1.00 52.09 172 THR A C 1
ATOM 1338 O O . THR A 1 172 ? 4.354 23.989 14.757 1.00 52.09 172 THR A O 1
ATOM 1341 N N . GLY A 1 173 ? 5.506 22.194 15.545 1.00 46.50 173 GLY A N 1
ATOM 1342 C CA . GLY A 1 173 ? 5.593 22.588 16.942 1.00 46.50 173 GLY A CA 1
ATOM 1343 C C . GLY A 1 173 ? 5.798 24.084 17.149 1.00 46.50 173 GLY A C 1
ATOM 1344 O O . GLY A 1 173 ? 6.663 24.711 16.537 1.00 46.50 173 GLY A O 1
ATOM 1345 N N . LYS A 1 174 ? 5.019 24.641 18.074 1.00 39.44 174 LYS A N 1
ATOM 1346 C CA . LYS A 1 174 ? 5.535 25.732 18.890 1.00 39.44 174 LYS A CA 1
ATOM 1347 C C . LYS A 1 174 ? 6.608 25.113 19.785 1.00 39.44 174 LYS A C 1
ATOM 1349 O O . LYS A 1 174 ? 6.269 24.348 20.687 1.00 39.44 174 LYS A O 1
ATOM 1354 N N . ASN A 1 175 ? 7.869 25.374 19.444 1.00 41.88 175 ASN A N 1
ATOM 1355 C CA . ASN A 1 175 ? 8.961 25.358 20.417 1.00 41.88 175 ASN A CA 1
ATOM 1356 C C . ASN A 1 175 ? 8.686 26.408 21.496 1.00 41.88 175 ASN A C 1
ATOM 1358 O O . ASN A 1 175 ? 8.146 27.480 21.130 1.00 41.88 175 ASN A O 1
#

Radius of gyration: 22.48 Å; chains: 1; bounding box: 83×49×42 Å

Foldseek 3Di:
DDDDDCPPVVVVVVPPPDPPPQLAAAPPDDQDCAPHVVCCQQQVLVSLCRVDPVSVCLQCPDPQSVVLVVVLVVQLVVLVVPVPPPLLSSLVSPADDPVSLVSVLVVQLVSVVVDVVQLCSCNVHVSNNCSQVVQGDPRSSNSSSSSSSSNSVSSNLCSCCPRVVDDNDDPPDDD

Organism: NCBI:txid332977

pLDDT: mean 88.02, std 16.69, range [39.44, 98.75]